Protein AF-H0E936-F1 (afdb_monomer)

Foldseek 3Di:
DDQALLNVLCQLQVHDPVLSCLLLVHDPVCVVVVVSSVGPSSVVSCVLRVVLCVQQNSVQNNVQQQAQDPVGHLSVCSSVNVVVVNSVVSVVCNVPNRDHDDDD

Radius of gyration: 13.73 Å; Cα contacts (8 Å, |Δi|>4): 93; chains: 1; bounding box: 29×25×45 Å

Organism: NCBI:txid1097667

Sequence (104 aa):
MSTTAVQLLAERLGLSDEEVLEVLDADPLAVIGGELEHKPQLRLLLALTEEPAEQVGVPTLRRWLRTAGPSGRPIDLLVGRDFGAFEDALATLQARGLVIRRAD

pLDDT: mean 90.78, std 9.92, range [42.59, 97.31]

Solvent-accessible surface area (backbone atoms only — not comparable to full-atom values): 6007 Å² total; per-residue (Å²): 131,86,81,47,72,62,55,52,45,31,63,51,52,66,47,52,74,68,50,49,28,49,44,59,74,47,59,80,65,39,61,80,71,54,50,61,75,71,37,66,60,52,58,50,52,50,59,70,44,46,64,54,32,70,73,63,30,44,72,50,47,30,51,44,32,71,38,43,35,99,87,44,36,50,47,58,29,40,57,69,59,36,60,68,64,38,50,56,50,47,54,47,36,72,76,69,44,89,64,77,58,82,82,128

Secondary structure (DSSP, 8-state):
-PPPHHHHHHHHHT--HHHHHHHTT--HHHHHTTGGGG-HHHHHHHHHHHHHHHHH-HHHHHHHHHS-BTTB-HHHHHHTT-HHHHHHHHHHHHHH----PPP-

Structure (mmCIF, N/CA/C/O backbone):
data_AF-H0E936-F1
#
_entry.id   AF-H0E936-F1
#
loop_
_atom_site.group_PDB
_atom_site.id
_atom_site.type_symbol
_atom_site.label_atom_id
_atom_site.label_alt_id
_atom_site.label_comp_id
_atom_site.label_asym_id
_atom_site.label_entity_id
_atom_site.label_seq_id
_atom_site.pdbx_PDB_ins_code
_atom_site.Cartn_x
_atom_site.Cartn_y
_atom_site.Cartn_z
_atom_site.occupancy
_atom_site.B_iso_or_equiv
_atom_site.auth_seq_id
_atom_site.auth_comp_id
_atom_site.auth_asym_id
_atom_site.auth_atom_id
_atom_site.pdbx_PDB_model_num
ATOM 1 N N . MET A 1 1 ? 7.290 13.391 16.745 1.00 42.59 1 MET A N 1
ATOM 2 C CA . MET A 1 1 ? 6.100 12.528 16.891 1.00 42.59 1 MET A CA 1
ATOM 3 C C . MET A 1 1 ? 6.497 11.145 16.403 1.00 42.59 1 MET A C 1
ATOM 5 O O . MET A 1 1 ? 7.277 11.094 15.462 1.00 42.59 1 MET A O 1
ATOM 9 N N . SER A 1 2 ? 6.081 10.064 17.066 1.00 63.12 2 SER A N 1
ATOM 10 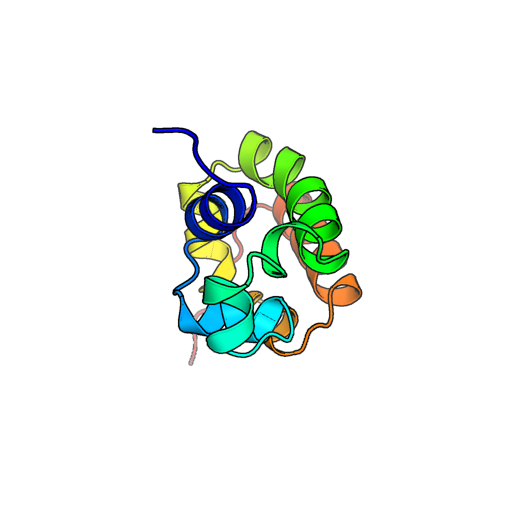C CA . SER A 1 2 ? 6.376 8.709 16.577 1.00 63.12 2 SER A CA 1
ATOM 11 C C . SER A 1 2 ? 5.505 8.438 15.354 1.00 63.12 2 SER A C 1
ATOM 13 O O . SER A 1 2 ? 4.289 8.562 15.465 1.00 63.12 2 SER A O 1
ATOM 15 N N . THR A 1 3 ? 6.109 8.106 14.215 1.00 78.88 3 THR A N 1
ATOM 16 C CA . THR A 1 3 ? 5.376 7.611 13.043 1.00 78.88 3 THR A CA 1
ATOM 17 C C . THR A 1 3 ? 4.803 6.238 13.383 1.00 78.88 3 THR A C 1
ATOM 19 O O . THR A 1 3 ? 5.526 5.395 13.919 1.00 78.88 3 THR A O 1
ATOM 22 N N . THR A 1 4 ? 3.515 6.017 13.128 1.00 92.69 4 THR A N 1
ATOM 23 C CA . THR A 1 4 ? 2.889 4.705 13.341 1.00 92.69 4 THR A CA 1
ATOM 24 C C . THR A 1 4 ? 3.154 3.761 12.166 1.00 92.69 4 THR A C 1
ATOM 26 O O . THR A 1 4 ? 3.566 4.200 11.087 1.00 92.69 4 THR A O 1
ATOM 29 N N . ALA A 1 5 ? 2.935 2.455 12.340 1.00 93.69 5 ALA A N 1
ATOM 30 C CA . ALA A 1 5 ? 3.179 1.496 11.264 1.00 93.69 5 ALA A CA 1
ATOM 31 C C . ALA A 1 5 ? 2.215 1.727 10.085 1.00 93.69 5 ALA A C 1
ATOM 33 O O . ALA A 1 5 ? 2.614 1.615 8.924 1.00 93.69 5 ALA A O 1
ATOM 34 N N . VAL A 1 6 ? 0.975 2.138 10.374 1.00 94.75 6 VAL A N 1
ATOM 35 C CA . VAL A 1 6 ? -0.006 2.542 9.356 1.00 94.75 6 VAL A CA 1
ATOM 36 C C . VAL A 1 6 ? 0.480 3.755 8.566 1.00 94.75 6 VAL A C 1
ATOM 38 O O . VAL A 1 6 ? 0.445 3.730 7.337 1.00 94.75 6 VAL A O 1
ATOM 41 N N . GLN A 1 7 ? 0.976 4.793 9.248 1.00 94.69 7 GLN A N 1
ATOM 42 C CA . GLN A 1 7 ? 1.505 5.991 8.587 1.00 94.69 7 GLN A CA 1
ATOM 43 C C . GLN A 1 7 ? 2.683 5.651 7.675 1.00 94.69 7 GLN A C 1
ATOM 45 O O . GLN A 1 7 ? 2.734 6.112 6.538 1.00 94.69 7 GLN A O 1
ATOM 50 N N . LEU A 1 8 ? 3.587 4.783 8.136 1.00 95.75 8 LEU A N 1
ATOM 51 C CA . LEU A 1 8 ? 4.709 4.314 7.329 1.00 95.75 8 LEU A CA 1
ATOM 52 C C . LEU A 1 8 ? 4.236 3.617 6.044 1.00 95.75 8 LEU A C 1
ATOM 54 O O . LEU A 1 8 ? 4.773 3.889 4.969 1.00 95.75 8 LEU A O 1
ATOM 58 N N . LEU A 1 9 ? 3.234 2.737 6.136 1.00 96.81 9 LEU A N 1
ATOM 59 C CA . LEU A 1 9 ? 2.679 2.053 4.968 1.00 96.81 9 LEU A CA 1
ATOM 60 C C . LEU A 1 9 ? 2.005 3.044 4.008 1.00 96.81 9 LEU A C 1
ATOM 62 O O . LEU A 1 9 ? 2.281 3.021 2.805 1.00 96.81 9 LEU A O 1
ATOM 66 N N . ALA A 1 10 ? 1.150 3.920 4.541 1.00 96.56 10 ALA A N 1
ATOM 67 C CA . ALA A 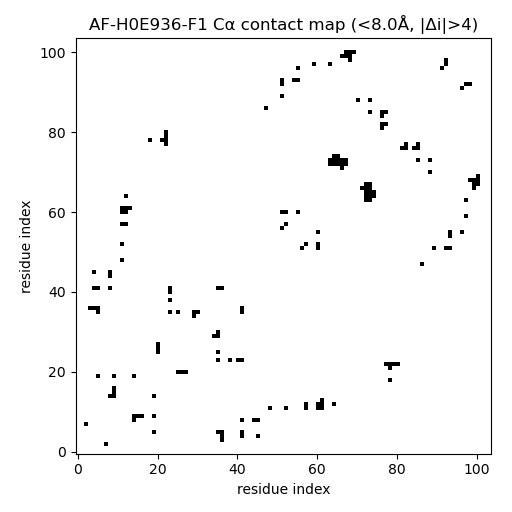1 10 ? 0.412 4.913 3.768 1.00 96.56 10 ALA A CA 1
ATOM 68 C C . ALA A 1 10 ? 1.363 5.849 3.017 1.00 96.56 10 ALA A C 1
ATOM 70 O O . ALA A 1 10 ? 1.214 6.059 1.813 1.00 96.56 10 ALA A O 1
ATOM 71 N N . GLU A 1 11 ? 2.406 6.337 3.689 1.00 96.44 11 GLU A N 1
ATOM 72 C CA . GLU A 1 11 ? 3.440 7.151 3.066 1.00 96.44 11 GLU A CA 1
ATOM 73 C C . GLU A 1 11 ? 4.220 6.350 2.021 1.00 96.44 11 GLU A C 1
ATOM 75 O O . GLU A 1 11 ? 4.395 6.822 0.899 1.00 96.44 11 GLU A O 1
ATOM 80 N N . ARG A 1 12 ? 4.677 5.133 2.322 1.00 97.00 12 ARG A N 1
ATOM 81 C CA . ARG A 1 12 ? 5.468 4.336 1.371 1.00 97.00 12 ARG A CA 1
ATOM 82 C C . ARG A 1 12 ? 4.720 4.086 0.061 1.00 97.00 12 ARG A C 1
ATOM 84 O O . ARG A 1 12 ? 5.308 4.210 -1.012 1.00 97.00 12 ARG A O 1
ATOM 91 N N . LEU A 1 13 ? 3.430 3.780 0.147 1.00 97.12 13 LEU A N 1
ATOM 92 C CA . LEU A 1 13 ? 2.606 3.418 -1.005 1.00 97.12 13 LEU A CA 1
ATOM 93 C C . LEU A 1 13 ? 1.826 4.595 -1.607 1.00 97.12 13 LEU A C 1
ATOM 95 O O . LEU A 1 13 ? 1.367 4.505 -2.743 1.00 97.12 13 LEU A O 1
ATOM 99 N N . GLY A 1 14 ? 1.739 5.730 -0.909 1.00 96.69 14 GLY A N 1
ATOM 100 C CA . GLY A 1 14 ? 0.930 6.871 -1.342 1.00 96.69 14 GLY A CA 1
ATOM 101 C C . GLY A 1 14 ? -0.565 6.544 -1.332 1.00 96.69 14 GLY A C 1
ATOM 102 O O . GLY A 1 14 ? -1.264 6.847 -2.305 1.00 96.69 14 GLY A O 1
ATOM 103 N N . LEU A 1 15 ? -1.016 5.875 -0.268 1.00 96.94 15 LEU A N 1
ATOM 104 C CA . LEU A 1 15 ? -2.424 5.544 -0.039 1.00 96.94 15 LEU A CA 1
ATOM 105 C C . LEU A 1 15 ? -3.147 6.736 0.590 1.00 96.94 15 LEU A C 1
ATOM 107 O O . LEU A 1 15 ? -2.565 7.452 1.408 1.00 96.94 15 LEU A O 1
ATOM 111 N N . SER A 1 16 ? -4.409 6.935 0.218 1.00 95.69 16 SER A N 1
ATOM 112 C CA . SER A 1 16 ? -5.328 7.774 0.986 1.00 95.69 16 SER A CA 1
ATOM 113 C C . SER A 1 16 ? -5.785 7.055 2.259 1.00 95.69 16 SER A C 1
ATOM 115 O O . SER A 1 16 ? -5.657 5.836 2.376 1.00 95.69 16 SER A O 1
ATOM 117 N N . ASP A 1 17 ? -6.370 7.798 3.197 1.00 93.81 17 ASP A N 1
ATOM 118 C CA . ASP A 1 17 ? -6.946 7.217 4.416 1.00 93.81 17 ASP A CA 1
ATOM 119 C C . ASP A 1 17 ? -8.036 6.179 4.090 1.00 93.81 17 ASP A C 1
ATOM 121 O O . ASP A 1 17 ? -8.090 5.119 4.708 1.00 93.81 17 ASP A O 1
ATOM 125 N N . GLU A 1 18 ? -8.866 6.450 3.079 1.00 94.62 18 GLU A N 1
ATOM 126 C CA . GLU A 1 18 ? -9.904 5.525 2.605 1.00 94.62 18 GLU A CA 1
ATOM 127 C C . GLU A 1 18 ? -9.293 4.228 2.062 1.00 94.62 18 GLU A C 1
ATOM 129 O O . GLU A 1 18 ? -9.716 3.137 2.438 1.00 94.62 18 GLU A O 1
ATOM 134 N N . GLU A 1 19 ? -8.237 4.326 1.255 1.00 96.38 19 GLU A N 1
ATOM 135 C CA . GLU A 1 19 ? -7.549 3.150 0.718 1.00 96.38 19 GLU A CA 1
ATOM 136 C C . GLU A 1 19 ? -6.848 2.352 1.816 1.00 96.38 19 GLU A C 1
ATOM 138 O O . GLU A 1 19 ? -6.856 1.127 1.780 1.00 96.38 19 GLU A O 1
ATOM 143 N N . VAL A 1 20 ? -6.264 3.013 2.821 1.00 96.00 20 VAL A N 1
ATOM 144 C CA . VAL A 1 20 ? -5.693 2.322 3.987 1.00 96.00 20 VAL A CA 1
ATOM 145 C C . VAL A 1 20 ? -6.763 1.485 4.684 1.00 96.00 20 VAL A C 1
ATOM 147 O O . VAL A 1 20 ? -6.510 0.324 5.007 1.00 96.00 20 VAL A O 1
ATOM 150 N N . LEU A 1 21 ? -7.955 2.047 4.899 1.00 94.94 21 LEU A N 1
ATOM 151 C CA . LEU A 1 21 ? -9.067 1.328 5.516 1.00 94.94 21 LEU A CA 1
ATOM 152 C C . LEU A 1 21 ? -9.519 0.138 4.662 1.00 94.94 21 LEU A C 1
ATOM 154 O O . LEU A 1 21 ? -9.654 -0.968 5.187 1.00 94.94 21 LEU A O 1
ATOM 158 N N . GLU A 1 22 ? -9.672 0.321 3.351 1.00 95.69 22 GLU A N 1
ATOM 159 C CA . GLU A 1 22 ? -10.076 -0.751 2.432 1.00 95.69 22 GLU A CA 1
ATOM 160 C C . GLU A 1 22 ? -9.055 -1.899 2.381 1.00 95.69 22 GLU A C 1
ATOM 162 O O . GLU A 1 22 ? -9.409 -3.072 2.562 1.00 95.69 22 GLU A O 1
ATOM 167 N N . VAL A 1 23 ? -7.775 -1.558 2.204 1.00 96.44 23 VAL A N 1
ATOM 168 C CA . VAL A 1 23 ? -6.656 -2.508 2.121 1.00 96.44 23 VAL A CA 1
ATOM 169 C C . VAL A 1 23 ? -6.500 -3.291 3.420 1.00 96.44 23 VAL A C 1
ATOM 171 O O . VAL A 1 23 ? -6.251 -4.499 3.404 1.00 96.44 23 VAL A O 1
ATOM 174 N N . LEU A 1 24 ? -6.667 -2.622 4.562 1.00 95.31 24 LEU A N 1
ATOM 175 C CA . LEU A 1 24 ? -6.571 -3.257 5.871 1.00 95.31 24 LEU A CA 1
ATOM 176 C C . LEU A 1 24 ? -7.885 -3.907 6.322 1.00 95.31 24 LEU A C 1
ATOM 178 O O . LEU A 1 24 ? -7.924 -4.441 7.429 1.00 95.31 24 LEU A O 1
ATOM 182 N N . ASP A 1 25 ? -8.942 -3.904 5.505 1.00 93.44 25 ASP A N 1
ATOM 183 C CA . ASP A 1 25 ? -10.278 -4.416 5.848 1.00 93.44 25 ASP A CA 1
ATOM 184 C C . ASP A 1 25 ? -10.812 -3.846 7.168 1.00 93.44 25 ASP A C 1
ATOM 186 O O . ASP A 1 25 ? -11.210 -4.573 8.080 1.00 93.44 25 ASP A O 1
ATOM 190 N N . ALA A 1 26 ? -10.673 -2.538 7.344 1.00 92.94 26 ALA A N 1
ATOM 191 C CA . ALA A 1 26 ? -11.004 -1.839 8.571 1.00 92.94 26 ALA A CA 1
ATOM 192 C C . ALA A 1 26 ? -12.080 -0.785 8.339 1.00 92.94 26 ALA A C 1
ATOM 194 O O . ALA A 1 26 ? -12.172 -0.186 7.272 1.00 92.94 26 ALA A O 1
ATOM 195 N N . ASP A 1 27 ? -12.862 -0.529 9.379 1.00 89.88 27 ASP A N 1
ATOM 196 C CA . ASP A 1 27 ? -13.769 0.607 9.426 1.00 89.88 27 ASP A CA 1
ATOM 197 C C . ASP A 1 27 ? -13.110 1.815 10.132 1.00 89.88 27 ASP A C 1
ATOM 199 O O . ASP A 1 27 ? -12.095 1.668 10.823 1.00 89.88 27 ASP A O 1
ATOM 203 N N . PRO A 1 28 ? -13.673 3.029 9.993 1.00 88.06 28 PRO A N 1
ATOM 204 C CA . PRO A 1 28 ? -13.128 4.221 10.640 1.00 88.06 28 PRO A CA 1
ATOM 205 C C . PRO A 1 28 ? -13.067 4.165 12.179 1.00 88.06 28 PRO A C 1
ATOM 207 O O . PRO A 1 28 ? -12.258 4.877 12.775 1.00 88.06 28 PRO A O 1
ATOM 210 N N . LEU A 1 29 ? -13.888 3.350 12.853 1.00 88.25 29 LEU A N 1
ATOM 211 C CA . LEU A 1 29 ? -13.850 3.219 14.317 1.00 88.25 29 LEU A CA 1
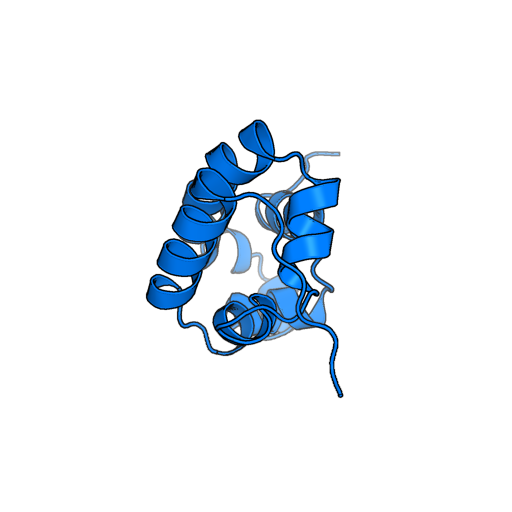ATOM 212 C C . LEU A 1 29 ? -12.603 2.450 14.772 1.00 88.25 29 LEU A C 1
ATOM 214 O O . LEU A 1 29 ? -12.034 2.784 15.814 1.00 88.25 29 LEU A O 1
ATOM 218 N N . ALA A 1 30 ? -12.115 1.508 13.959 1.00 86.00 30 ALA A N 1
ATOM 219 C CA . ALA A 1 30 ? -10.862 0.788 14.200 1.00 86.00 30 ALA A CA 1
ATOM 220 C C . ALA A 1 30 ? -9.636 1.725 14.286 1.00 86.00 30 ALA A C 1
ATOM 222 O O . ALA A 1 30 ? -8.647 1.398 14.949 1.00 86.00 30 ALA A O 1
ATOM 223 N N . VAL A 1 31 ? -9.703 2.912 13.664 1.00 83.94 31 VAL A N 1
ATOM 224 C CA . VAL A 1 31 ? -8.671 3.962 13.773 1.00 83.94 31 VAL A CA 1
ATOM 225 C C . VAL A 1 31 ? -8.618 4.515 15.194 1.00 83.94 31 VAL A C 1
ATOM 227 O O . VAL A 1 31 ? -7.547 4.620 15.786 1.00 83.94 31 VAL A O 1
ATOM 230 N N . ILE A 1 32 ? -9.782 4.845 15.758 1.00 85.12 32 ILE A N 1
ATOM 231 C CA . ILE A 1 32 ? -9.906 5.441 17.094 1.00 85.12 32 ILE A CA 1
ATOM 232 C C . ILE A 1 32 ? -9.478 4.430 18.166 1.00 85.12 32 ILE A C 1
ATOM 234 O O . ILE A 1 32 ? -8.845 4.805 19.152 1.00 85.12 32 ILE A O 1
ATOM 238 N N . GLY A 1 33 ? -9.792 3.149 17.953 1.00 82.12 33 GLY A N 1
ATOM 239 C CA . GLY A 1 33 ? -9.405 2.050 18.840 1.00 82.12 33 GLY A CA 1
ATOM 240 C C . GLY A 1 33 ? -7.935 1.623 18.746 1.00 82.12 33 GLY A C 1
ATOM 241 O O . GLY A 1 33 ? -7.486 0.84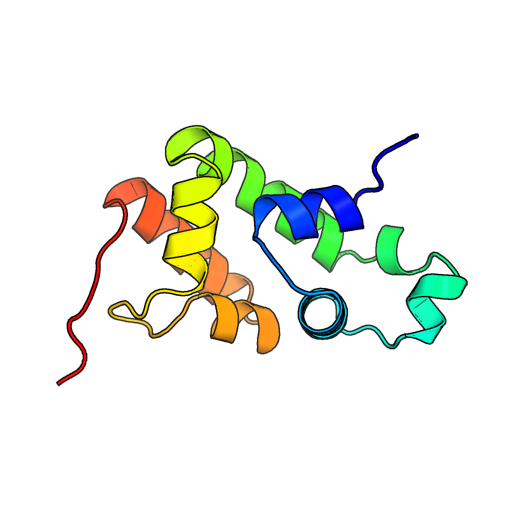6 19.584 1.00 82.12 33 GLY A O 1
ATOM 242 N N . GLY A 1 34 ? -7.174 2.107 17.754 1.00 84.38 34 GLY A N 1
ATOM 243 C CA . GLY A 1 34 ? -5.782 1.695 17.524 1.00 84.38 34 GLY A CA 1
ATOM 244 C C . GLY A 1 34 ? -5.625 0.272 16.969 1.00 84.38 34 GLY A C 1
ATOM 245 O O . GLY A 1 34 ? -4.522 -0.269 16.944 1.00 84.38 34 GLY A O 1
ATOM 246 N N . GLU A 1 35 ? -6.710 -0.346 16.500 1.00 88.38 35 GLU A N 1
ATOM 247 C CA . GLU A 1 35 ? -6.729 -1.746 16.055 1.00 88.38 35 GLU A CA 1
ATOM 248 C C . GLU A 1 35 ? -5.933 -1.967 14.764 1.00 88.38 35 GLU A C 1
ATOM 250 O O . GLU A 1 35 ? -5.405 -3.059 14.534 1.00 88.38 35 GLU A O 1
ATOM 255 N N . LEU A 1 36 ? -5.799 -0.922 13.939 1.00 89.62 36 LEU A N 1
ATOM 256 C CA . LEU A 1 36 ? -5.042 -0.977 12.688 1.00 89.62 36 LEU A CA 1
ATOM 257 C C . LEU A 1 36 ? -3.593 -1.432 12.894 1.00 89.62 36 LEU A C 1
ATOM 259 O O . LEU A 1 36 ? -3.083 -2.220 12.099 1.00 89.62 36 LEU A O 1
ATOM 263 N N . GLU A 1 37 ? -2.953 -1.004 13.984 1.00 92.12 37 GLU A N 1
ATOM 264 C CA . GLU A 1 37 ? -1.548 -1.313 14.287 1.00 92.12 37 GLU A CA 1
ATOM 265 C C . GLU A 1 37 ? -1.315 -2.812 14.552 1.00 92.12 37 GLU A C 1
ATOM 267 O O . GLU A 1 37 ? -0.199 -3.318 14.422 1.00 92.12 37 GLU A O 1
ATOM 272 N N . HIS A 1 38 ? -2.370 -3.555 14.891 1.00 90.44 38 HIS A N 1
ATOM 273 C CA . HIS A 1 38 ? -2.293 -4.984 15.185 1.00 90.44 38 HIS A CA 1
ATOM 274 C C . HIS A 1 38 ? -2.661 -5.872 13.996 1.00 90.44 38 HIS A C 1
ATOM 276 O O . HIS A 1 38 ? -2.483 -7.097 14.064 1.00 90.44 38 HIS A O 1
ATOM 282 N N . LYS A 1 39 ? -3.128 -5.282 12.891 1.00 92.31 39 LYS A N 1
ATOM 283 C CA . LYS A 1 39 ? -3.605 -6.053 11.748 1.00 92.31 39 LYS A CA 1
ATOM 284 C C . LYS A 1 39 ? -2.477 -6.853 11.089 1.00 92.31 39 LYS A C 1
ATOM 286 O O . LYS A 1 39 ? -1.408 -6.309 10.799 1.00 92.31 39 LYS A O 1
ATOM 291 N N . PRO A 1 40 ? -2.679 -8.158 10.826 1.00 93.38 40 PRO A N 1
ATOM 292 C CA . PRO A 1 40 ? -1.667 -8.976 10.162 1.00 93.38 40 PRO A CA 1
ATOM 293 C C . PRO A 1 40 ? -1.351 -8.464 8.750 1.00 93.38 40 PRO A C 1
ATOM 295 O O . PRO A 1 40 ? -0.194 -8.515 8.342 1.00 93.38 40 PRO A O 1
ATOM 298 N N . GLN A 1 41 ? -2.344 -7.904 8.048 1.00 94.31 41 GLN A N 1
ATOM 299 C CA . GLN A 1 41 ? -2.184 -7.306 6.719 1.00 94.31 41 GLN A CA 1
ATOM 300 C C . GLN A 1 41 ? -1.176 -6.153 6.738 1.00 94.31 41 GLN A C 1
ATOM 302 O O . GLN A 1 41 ? -0.344 -6.059 5.842 1.00 94.31 41 GLN A O 1
ATOM 307 N N . LEU A 1 42 ? -1.192 -5.318 7.783 1.00 96.25 42 LEU A N 1
ATOM 308 C CA . LEU A 1 42 ? -0.250 -4.209 7.924 1.00 96.25 42 LEU A CA 1
ATOM 309 C C . LEU A 1 42 ? 1.194 -4.716 7.997 1.00 96.25 42 LEU A C 1
ATOM 311 O O . LEU A 1 42 ? 2.060 -4.235 7.270 1.00 96.25 42 LEU A O 1
ATOM 315 N N . ARG A 1 43 ? 1.448 -5.729 8.835 1.00 95.31 43 ARG A N 1
ATOM 316 C CA . ARG A 1 43 ? 2.781 -6.342 8.961 1.00 95.31 43 ARG A CA 1
ATOM 317 C C . ARG A 1 43 ? 3.233 -7.007 7.664 1.00 95.31 43 ARG A C 1
ATOM 319 O O . ARG A 1 43 ? 4.381 -6.827 7.272 1.00 95.31 43 ARG A O 1
ATOM 326 N N . LEU A 1 44 ? 2.334 -7.733 6.998 1.00 95.69 44 LEU A N 1
ATOM 327 C CA . LEU A 1 44 ? 2.608 -8.358 5.705 1.00 95.69 44 LEU A CA 1
ATOM 328 C C . LEU A 1 44 ? 3.006 -7.309 4.661 1.00 95.69 44 LEU A C 1
ATOM 330 O O . LEU A 1 44 ? 4.066 -7.415 4.059 1.00 95.69 44 LEU A O 1
ATOM 334 N N . LEU A 1 45 ? 2.189 -6.271 4.480 1.00 97.12 45 LEU A N 1
ATOM 335 C CA . LEU A 1 45 ? 2.428 -5.240 3.474 1.00 97.12 45 LEU A CA 1
ATOM 336 C C . LEU A 1 45 ? 3.695 -4.435 3.761 1.00 97.12 45 LEU A C 1
ATOM 338 O O . LEU A 1 45 ? 4.420 -4.092 2.829 1.00 97.12 45 LEU A O 1
ATOM 342 N N . LEU A 1 46 ? 4.000 -4.160 5.031 1.00 97.31 46 LEU A N 1
ATOM 343 C CA . LEU A 1 46 ? 5.255 -3.512 5.401 1.00 97.31 46 LEU A CA 1
ATOM 344 C C . LEU A 1 46 ? 6.472 -4.366 5.037 1.00 97.31 46 LEU A C 1
ATOM 346 O O . LEU A 1 46 ? 7.436 -3.804 4.524 1.00 97.31 46 LEU A O 1
ATOM 350 N N . ALA A 1 47 ? 6.414 -5.682 5.247 1.00 97.06 47 ALA A N 1
ATOM 351 C CA . ALA A 1 47 ? 7.485 -6.594 4.855 1.00 97.06 47 ALA A CA 1
ATOM 352 C C . ALA A 1 47 ? 7.607 -6.708 3.325 1.00 97.06 47 ALA A C 1
ATOM 354 O O . ALA A 1 47 ? 8.689 -6.524 2.779 1.00 97.06 47 ALA A O 1
ATOM 355 N N . LEU A 1 48 ? 6.490 -6.920 2.619 1.00 96.69 48 LEU A N 1
ATOM 356 C CA . LEU A 1 48 ? 6.471 -7.077 1.158 1.00 96.69 48 LEU A CA 1
ATOM 357 C C . LEU A 1 48 ? 6.989 -5.844 0.410 1.00 96.69 48 LEU A C 1
ATOM 359 O O . LEU A 1 48 ? 7.503 -5.957 -0.696 1.00 96.69 48 LEU A O 1
ATOM 363 N N . THR A 1 49 ? 6.822 -4.651 0.982 1.00 96.69 49 THR A N 1
ATOM 364 C CA . THR A 1 49 ? 7.113 -3.386 0.289 1.00 96.69 49 THR A CA 1
ATOM 365 C C . THR A 1 49 ? 8.422 -2.734 0.716 1.00 96.69 49 THR A C 1
ATOM 367 O O . THR A 1 49 ? 8.794 -1.726 0.120 1.00 96.69 49 THR A O 1
ATOM 370 N N . GLU A 1 50 ? 9.119 -3.273 1.719 1.00 96.56 50 GLU A N 1
ATOM 371 C CA . GLU A 1 50 ? 10.408 -2.751 2.188 1.00 96.56 50 GLU A CA 1
ATOM 372 C C . GLU A 1 50 ? 11.473 -2.836 1.088 1.00 96.56 50 GLU A C 1
ATOM 374 O O . GLU A 1 50 ? 11.922 -1.803 0.590 1.00 96.56 50 GLU A O 1
ATOM 379 N N . GLU A 1 51 ? 11.788 -4.045 0.619 1.00 95.19 51 GLU A N 1
ATOM 380 C CA . GLU A 1 51 ? 12.805 -4.259 -0.416 1.00 95.19 51 GLU A CA 1
ATOM 381 C C . GLU A 1 51 ? 12.459 -3.566 -1.755 1.00 95.19 51 GLU A C 1
ATOM 383 O O . GLU A 1 51 ? 13.318 -2.860 -2.297 1.00 95.19 51 GLU A O 1
ATOM 388 N N . PRO A 1 52 ? 11.224 -3.654 -2.299 1.00 94.88 52 PRO A N 1
ATOM 389 C CA . PRO A 1 52 ? 10.873 -2.912 -3.509 1.00 94.88 52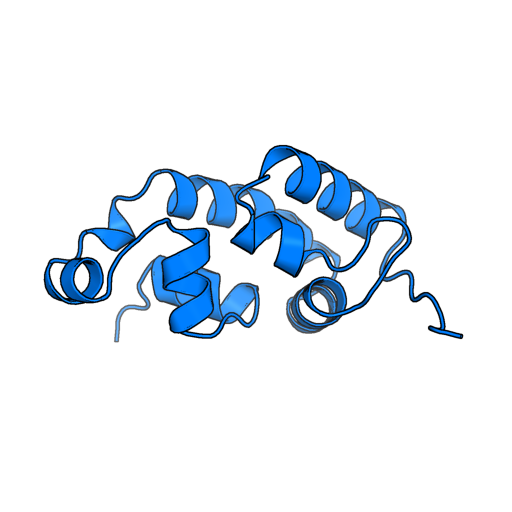 PRO A CA 1
ATOM 390 C C . PRO A 1 52 ? 11.027 -1.394 -3.357 1.00 94.88 52 PRO A C 1
ATOM 392 O O . PRO A 1 52 ? 11.481 -0.728 -4.290 1.00 94.88 52 PRO A O 1
ATOM 395 N N . ALA A 1 53 ? 10.674 -0.827 -2.196 1.00 95.56 53 ALA A N 1
ATOM 396 C CA . ALA A 1 53 ? 10.817 0.608 -1.957 1.00 95.56 53 ALA A CA 1
ATOM 397 C C . ALA A 1 53 ? 12.286 1.050 -1.939 1.00 95.56 53 ALA A C 1
ATOM 399 O O . ALA A 1 53 ? 12.584 2.141 -2.430 1.00 95.56 53 ALA A O 1
ATOM 400 N N . GLU A 1 54 ? 13.191 0.219 -1.418 1.00 95.38 54 GLU A N 1
ATOM 401 C CA . GLU A 1 54 ? 14.636 0.468 -1.445 1.00 95.38 54 GLU A CA 1
ATOM 402 C C . GLU A 1 54 ? 15.214 0.355 -2.859 1.00 95.38 54 GLU A C 1
ATOM 404 O O . GLU A 1 54 ? 16.011 1.197 -3.271 1.00 95.38 54 GLU A O 1
ATOM 409 N N . GLN A 1 55 ? 14.784 -0.649 -3.628 1.00 94.44 55 GLN A N 1
ATOM 410 C CA . GLN A 1 55 ? 15.331 -0.930 -4.957 1.00 94.44 55 GLN A CA 1
ATOM 411 C C . GLN A 1 55 ? 14.878 0.065 -6.029 1.00 94.44 55 GLN A C 1
ATOM 413 O O . GLN A 1 55 ? 15.708 0.568 -6.787 1.00 94.44 55 GLN A O 1
ATOM 418 N N . VAL A 1 56 ? 13.573 0.350 -6.129 1.00 94.38 56 VAL A N 1
ATOM 419 C CA . VAL A 1 56 ? 13.045 1.252 -7.176 1.00 94.38 56 VAL A CA 1
ATOM 420 C C . VAL A 1 56 ? 12.828 2.686 -6.694 1.00 94.38 56 VAL A C 1
ATOM 422 O O . VAL A 1 56 ? 12.608 3.591 -7.507 1.00 94.38 56 VAL A O 1
ATOM 425 N N . GLY A 1 57 ? 12.886 2.906 -5.380 1.00 95.31 57 GLY A N 1
ATOM 426 C CA . GLY A 1 57 ? 12.581 4.177 -4.739 1.00 95.31 57 GLY A CA 1
ATOM 427 C C . GLY A 1 57 ? 11.080 4.399 -4.526 1.00 95.31 57 GLY A C 1
ATOM 428 O O . GLY A 1 57 ? 10.245 4.118 -5.391 1.00 95.31 57 GLY A O 1
ATOM 429 N N . VAL A 1 58 ? 10.737 5.007 -3.386 1.00 96.06 58 VAL A N 1
ATOM 430 C CA . VAL A 1 58 ? 9.354 5.349 -2.997 1.00 96.06 58 VAL A CA 1
ATOM 431 C C . VAL A 1 58 ? 8.579 6.114 -4.088 1.00 96.06 58 VAL A C 1
ATOM 433 O O . VAL A 1 58 ? 7.438 5.741 -4.362 1.00 96.06 58 VAL A O 1
ATOM 436 N N . PRO A 1 59 ? 9.133 7.135 -4.779 1.00 95.50 59 PRO A N 1
ATOM 437 C CA . PRO A 1 59 ? 8.388 7.836 -5.830 1.00 95.50 59 PRO A CA 1
ATOM 438 C C . PRO A 1 59 ? 7.994 6.933 -7.008 1.00 95.50 59 PRO A C 1
ATOM 440 O O . PRO A 1 59 ? 6.881 7.048 -7.528 1.00 95.50 59 PRO A O 1
ATOM 443 N N . THR A 1 60 ? 8.880 6.018 -7.413 1.00 95.00 60 THR A N 1
ATOM 444 C CA . THR A 1 60 ? 8.611 5.051 -8.486 1.00 95.00 60 THR A CA 1
ATOM 445 C C . THR A 1 60 ? 7.562 4.044 -8.048 1.00 95.00 60 THR A C 1
ATOM 447 O O . THR A 1 60 ? 6.634 3.783 -8.809 1.00 95.00 60 THR A O 1
ATOM 450 N N . LEU A 1 61 ? 7.666 3.532 -6.817 1.00 95.88 61 LEU A N 1
ATOM 451 C CA . LEU A 1 61 ? 6.702 2.593 -6.245 1.00 95.88 61 LEU A CA 1
ATOM 452 C C . LEU A 1 61 ? 5.293 3.201 -6.187 1.00 95.88 61 LEU A C 1
ATOM 454 O O . LEU A 1 61 ? 4.341 2.597 -6.680 1.00 95.88 61 LEU A O 1
ATOM 458 N N . ARG A 1 62 ? 5.165 4.441 -5.694 1.00 96.44 62 ARG A N 1
ATOM 459 C CA . ARG A 1 62 ? 3.893 5.187 -5.683 1.00 96.44 62 ARG A CA 1
ATOM 460 C C . ARG A 1 62 ? 3.319 5.357 -7.089 1.00 96.44 62 ARG A C 1
ATOM 462 O O . ARG A 1 62 ? 2.129 5.148 -7.313 1.00 96.44 62 ARG A O 1
ATOM 469 N N . ARG A 1 63 ? 4.160 5.732 -8.059 1.00 95.00 63 ARG A N 1
ATOM 470 C CA . ARG A 1 63 ? 3.727 5.905 -9.453 1.00 95.00 63 ARG A CA 1
ATOM 471 C C . ARG A 1 63 ? 3.274 4.586 -10.066 1.00 95.00 63 ARG A C 1
ATOM 473 O O . ARG A 1 63 ? 2.233 4.549 -10.717 1.00 95.00 63 ARG A O 1
ATOM 480 N N . TRP A 1 64 ? 4.043 3.525 -9.857 1.00 95.25 64 TRP A N 1
ATOM 481 C CA . TRP A 1 64 ? 3.738 2.180 -10.325 1.00 95.25 64 TRP A CA 1
ATOM 482 C C . TRP A 1 64 ? 2.391 1.695 -9.797 1.00 95.25 64 TRP A C 1
ATOM 484 O O . TRP A 1 64 ? 1.568 1.253 -10.591 1.00 95.25 64 TRP A O 1
ATOM 494 N N . LEU A 1 65 ? 2.120 1.893 -8.504 1.00 95.94 65 LEU A N 1
ATOM 495 C CA . LEU A 1 65 ? 0.870 1.482 -7.863 1.00 95.94 65 LEU A CA 1
ATOM 496 C C . LEU A 1 65 ? -0.377 2.047 -8.568 1.00 95.94 65 LEU A C 1
ATOM 498 O O . LEU A 1 65 ? -1.417 1.393 -8.644 1.00 95.94 65 LEU A O 1
ATOM 502 N N . ARG A 1 66 ? -0.257 3.261 -9.121 1.00 94.94 66 ARG A N 1
ATOM 503 C CA . ARG A 1 66 ? -1.324 3.978 -9.837 1.00 94.94 66 ARG A CA 1
ATOM 504 C C . ARG A 1 66 ? -1.326 3.752 -11.346 1.00 94.94 66 ARG A C 1
ATOM 506 O O . ARG A 1 66 ? -2.272 4.157 -12.019 1.00 94.94 66 ARG A O 1
ATOM 513 N N . THR A 1 67 ? -0.273 3.157 -11.894 1.00 93.50 67 THR A N 1
ATOM 514 C CA . THR A 1 67 ? -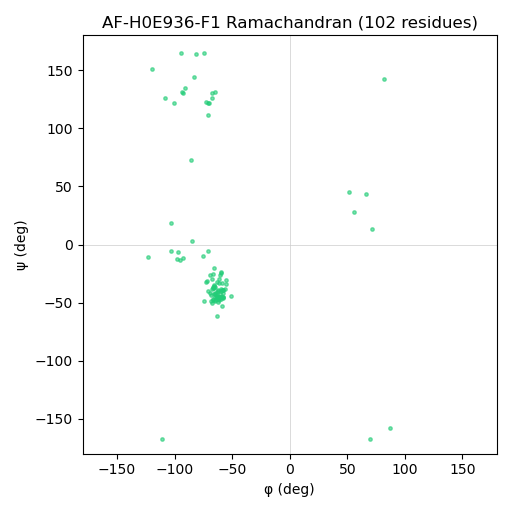0.088 3.031 -13.340 1.00 93.50 67 THR A CA 1
ATOM 515 C C . THR A 1 67 ? -0.641 1.702 -13.835 1.00 93.50 67 THR A C 1
ATOM 517 O O . THR A 1 67 ? -0.326 0.648 -13.292 1.00 93.50 67 THR A O 1
ATOM 520 N N . ALA A 1 68 ? -1.443 1.743 -14.900 1.00 87.06 68 ALA A N 1
ATOM 521 C CA . ALA A 1 68 ? -1.922 0.531 -15.549 1.00 87.06 68 ALA A CA 1
ATOM 522 C C . ALA A 1 68 ? -0.773 -0.182 -16.283 1.00 87.06 68 ALA A C 1
ATOM 524 O O . ALA A 1 68 ? -0.136 0.379 -17.183 1.00 87.06 68 ALA A O 1
ATOM 525 N N . GLY A 1 69 ? -0.533 -1.432 -15.895 1.00 81.94 69 GLY A N 1
ATOM 526 C CA . GLY A 1 69 ? 0.378 -2.358 -16.555 1.00 81.94 69 GLY A CA 1
ATOM 527 C C . GLY A 1 69 ? -0.363 -3.517 -17.235 1.00 81.94 69 GLY A C 1
ATOM 528 O O . GLY A 1 69 ? -1.588 -3.484 -17.382 1.00 81.94 69 GLY A O 1
ATOM 529 N N . PRO A 1 70 ? 0.364 -4.571 -17.647 1.00 74.62 70 PRO A N 1
ATOM 530 C CA . PRO A 1 70 ? -0.225 -5.771 -18.249 1.00 74.62 70 PRO A CA 1
ATOM 531 C C . PRO A 1 70 ? -1.298 -6.448 -17.381 1.00 74.62 70 PRO A C 1
ATOM 533 O O . PRO A 1 70 ? -2.239 -7.014 -17.928 1.00 74.62 70 PRO A O 1
ATOM 536 N N . SER A 1 71 ? -1.177 -6.336 -16.056 1.00 75.12 71 SER A N 1
ATOM 537 C CA . SER A 1 71 ? -2.081 -6.946 -15.071 1.00 75.12 71 SER A CA 1
ATOM 538 C C . SER A 1 71 ? -3.075 -5.950 -14.452 1.00 75.12 71 SER A C 1
ATOM 540 O O . SER A 1 71 ? -3.620 -6.214 -13.388 1.00 75.12 71 SER A O 1
ATOM 542 N N . GLY A 1 72 ? -3.303 -4.791 -15.083 1.00 88.19 72 GLY A N 1
ATOM 543 C CA . GLY A 1 72 ? -4.123 -3.714 -14.513 1.00 88.19 72 GLY A CA 1
ATOM 544 C C . GLY A 1 72 ? -3.318 -2.772 -13.612 1.00 88.19 72 GLY A C 1
ATOM 545 O O . GLY A 1 72 ? -2.101 -2.650 -13.784 1.00 88.19 72 GLY A O 1
ATOM 546 N N . ARG A 1 73 ? -3.986 -2.054 -12.697 1.00 94.19 73 ARG A N 1
ATOM 547 C CA . ARG A 1 73 ? -3.303 -1.180 -11.728 1.00 94.19 73 ARG A CA 1
ATOM 548 C C . ARG A 1 73 ? -3.048 -1.961 -10.436 1.00 94.19 73 ARG A C 1
ATOM 550 O O . ARG A 1 73 ? -3.994 -2.528 -9.895 1.00 94.19 73 ARG A O 1
ATOM 557 N N . PRO A 1 74 ? -1.826 -1.948 -9.884 1.00 95.94 74 PRO A N 1
ATOM 558 C CA . PRO A 1 74 ? -1.532 -2.687 -8.657 1.00 95.94 74 PRO A CA 1
ATOM 559 C C . PRO A 1 74 ? -2.368 -2.260 -7.437 1.00 95.94 74 PRO A C 1
ATOM 561 O O . PRO A 1 74 ? -2.611 -3.085 -6.562 1.00 95.94 74 PRO A O 1
ATOM 564 N N . ILE A 1 75 ? -2.852 -1.009 -7.382 1.00 96.75 75 ILE A N 1
ATOM 565 C CA . ILE A 1 75 ? -3.779 -0.565 -6.323 1.00 96.75 75 ILE A CA 1
ATOM 566 C C . ILE A 1 75 ? -5.072 -1.393 -6.283 1.00 96.75 75 ILE A C 1
ATOM 568 O O . ILE A 1 75 ? -5.591 -1.655 -5.203 1.00 96.75 75 ILE A O 1
ATOM 572 N N . ASP A 1 76 ? -5.556 -1.860 -7.436 1.00 96.12 76 ASP A N 1
ATOM 573 C CA . ASP A 1 76 ? -6.798 -2.632 -7.515 1.00 96.12 76 ASP A CA 1
ATOM 574 C C . ASP A 1 76 ? -6.627 -4.011 -6.839 1.00 96.12 76 ASP A C 1
ATOM 576 O O . ASP A 1 76 ? -7.570 -4.535 -6.251 1.00 96.12 76 ASP A O 1
ATOM 580 N N . LEU A 1 77 ? -5.404 -4.565 -6.840 1.00 96.31 77 LEU A N 1
ATOM 581 C CA . LEU A 1 77 ? -5.063 -5.806 -6.131 1.00 96.31 77 LEU A CA 1
ATOM 582 C C . LEU A 1 77 ? -5.044 -5.602 -4.614 1.00 96.31 77 LEU A C 1
ATOM 584 O O . LEU A 1 77 ? -5.531 -6.452 -3.874 1.00 96.31 77 LEU A O 1
ATOM 588 N N . LEU A 1 78 ? -4.525 -4.461 -4.145 1.00 96.19 78 LEU A N 1
ATOM 589 C CA . LEU A 1 78 ? -4.512 -4.127 -2.720 1.00 96.19 78 LEU A CA 1
ATOM 590 C C . LEU A 1 78 ? -5.927 -3.911 -2.179 1.00 96.19 78 LEU A C 1
ATOM 592 O O . LEU A 1 78 ? -6.271 -4.478 -1.144 1.00 96.19 78 LEU A O 1
ATOM 596 N N . VAL A 1 79 ? -6.752 -3.134 -2.886 1.00 95.62 79 VAL A N 1
ATOM 597 C CA . VAL A 1 79 ? -8.154 -2.884 -2.506 1.00 95.62 79 VAL A CA 1
ATOM 598 C C . VAL A 1 79 ? -8.981 -4.171 -2.596 1.00 95.62 79 VAL A C 1
ATOM 600 O O . VAL A 1 79 ? -9.794 -4.455 -1.720 1.00 95.62 79 VAL A O 1
ATOM 603 N N . GLY A 1 80 ? -8.714 -5.014 -3.600 1.00 95.69 80 GLY A N 1
ATOM 604 C CA . GLY A 1 80 ? -9.273 -6.365 -3.703 1.00 95.69 80 GLY A CA 1
ATOM 605 C C . GLY A 1 80 ? -8.708 -7.369 -2.688 1.00 95.69 80 GLY A C 1
ATOM 606 O O . GLY A 1 80 ? -9.202 -8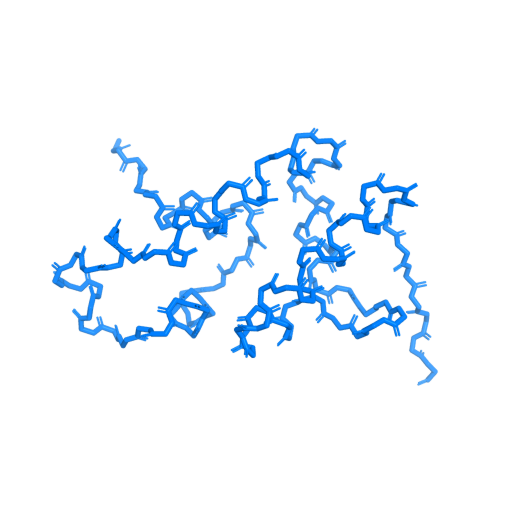.493 -2.616 1.00 95.69 80 GLY A O 1
ATOM 607 N N . ARG A 1 81 ? -7.697 -6.971 -1.900 1.00 95.31 81 ARG A N 1
ATOM 608 C CA . ARG A 1 81 ? -6.973 -7.787 -0.909 1.00 95.31 81 ARG A CA 1
ATOM 609 C C . ARG A 1 81 ? -6.350 -9.062 -1.481 1.00 95.31 81 ARG A C 1
ATOM 611 O O . ARG A 1 81 ? -6.123 -10.034 -0.760 1.00 95.31 81 ARG A O 1
ATOM 618 N N . ASP A 1 82 ? -6.020 -9.037 -2.767 1.00 96.31 82 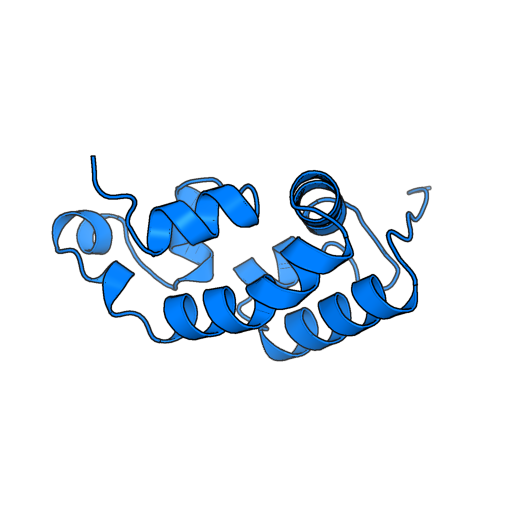ASP A N 1
ATOM 619 C CA . ASP A 1 82 ? -5.251 -10.076 -3.441 1.00 96.31 82 ASP A CA 1
ATOM 620 C C . ASP A 1 82 ? -3.751 -9.804 -3.264 1.00 96.31 82 ASP A C 1
ATOM 622 O O . ASP A 1 82 ? -3.041 -9.340 -4.161 1.00 96.31 82 ASP A O 1
ATOM 626 N N . PHE A 1 83 ? -3.269 -10.042 -2.042 1.00 95.69 83 PHE A N 1
ATOM 627 C CA . PHE A 1 83 ? -1.871 -9.794 -1.689 1.00 95.69 83 PHE A CA 1
ATOM 628 C C . PHE A 1 83 ? -0.896 -10.729 -2.413 1.00 95.69 83 PHE A C 1
ATOM 630 O O . PHE A 1 83 ? 0.246 -10.336 -2.629 1.00 95.69 83 PHE A O 1
ATOM 637 N N . GLY A 1 84 ? -1.346 -11.919 -2.826 1.00 95.44 84 GLY A N 1
ATOM 638 C CA . GLY A 1 84 ? -0.534 -12.842 -3.622 1.00 95.44 84 GLY A CA 1
ATOM 639 C C . GLY A 1 84 ? -0.273 -12.284 -5.020 1.00 95.44 84 GLY A C 1
ATOM 640 O O . GLY A 1 84 ? 0.878 -12.144 -5.425 1.00 95.44 84 GLY A O 1
ATOM 641 N N . ALA A 1 85 ? -1.324 -11.850 -5.723 1.00 95.31 85 ALA A N 1
ATOM 642 C CA . ALA A 1 85 ? -1.149 -11.200 -7.020 1.00 95.31 85 ALA A CA 1
ATOM 643 C C . ALA A 1 85 ? -0.363 -9.881 -6.911 1.00 95.31 85 ALA A C 1
ATOM 645 O O . ALA A 1 85 ? 0.372 -9.510 -7.829 1.00 95.31 85 ALA A O 1
ATOM 646 N N . PHE A 1 86 ? -0.506 -9.155 -5.796 1.00 96.38 86 PHE A N 1
ATOM 647 C CA . PHE A 1 86 ? 0.278 -7.949 -5.539 1.00 96.38 86 PHE A CA 1
ATOM 648 C C . PHE A 1 86 ? 1.776 -8.247 -5.369 1.00 96.38 86 PHE A C 1
ATOM 650 O O . PHE A 1 86 ? 2.602 -7.528 -5.932 1.00 96.38 86 PHE A O 1
ATOM 657 N N . GLU A 1 87 ? 2.131 -9.310 -4.646 1.00 96.00 87 GLU A N 1
ATOM 658 C CA . GLU A 1 87 ? 3.513 -9.781 -4.499 1.00 96.00 87 GLU A CA 1
ATOM 659 C C . GLU A 1 87 ? 4.121 -10.181 -5.855 1.00 96.00 87 GLU A C 1
ATOM 661 O O . GLU A 1 87 ? 5.210 -9.718 -6.202 1.00 96.00 87 GLU A O 1
ATOM 666 N N . ASP A 1 88 ? 3.384 -10.918 -6.690 1.00 94.88 88 ASP A N 1
ATOM 667 C CA . ASP A 1 88 ? 3.817 -11.253 -8.056 1.00 94.88 88 ASP A CA 1
ATOM 668 C C . ASP A 1 88 ? 4.052 -9.994 -8.917 1.00 94.88 88 ASP A C 1
ATOM 670 O O . ASP A 1 88 ? 4.996 -9.901 -9.721 1.00 94.88 88 ASP A O 1
ATOM 674 N N . ALA A 1 89 ? 3.196 -8.984 -8.748 1.00 94.00 89 ALA A N 1
ATOM 675 C CA . ALA A 1 89 ? 3.330 -7.707 -9.431 1.00 94.00 89 ALA A CA 1
ATOM 676 C C . ALA A 1 89 ? 4.570 -6.929 -8.944 1.00 94.00 89 ALA A C 1
ATOM 678 O O . ALA A 1 89 ? 5.269 -6.332 -9.772 1.00 94.00 89 ALA A O 1
ATOM 679 N N . LEU A 1 90 ? 4.885 -6.968 -7.643 1.00 94.50 90 LEU A N 1
ATOM 680 C CA . LEU A 1 90 ? 6.115 -6.397 -7.079 1.00 94.50 90 LEU A CA 1
ATOM 681 C C . LEU A 1 90 ? 7.363 -7.096 -7.622 1.00 94.50 90 LEU A C 1
ATOM 683 O O . LEU A 1 90 ? 8.280 -6.415 -8.080 1.00 94.50 90 LEU A O 1
ATOM 687 N N . ALA A 1 91 ? 7.373 -8.429 -7.673 1.00 93.50 91 ALA A N 1
ATOM 688 C CA . ALA A 1 91 ? 8.481 -9.186 -8.253 1.00 93.50 91 ALA A CA 1
ATOM 689 C C . ALA A 1 91 ? 8.722 -8.786 -9.721 1.00 93.50 91 ALA A C 1
ATOM 691 O O . ALA A 1 91 ? 9.859 -8.610 -10.171 1.00 93.50 91 ALA A O 1
ATOM 692 N N . THR A 1 92 ? 7.641 -8.550 -10.471 1.00 92.56 92 THR A N 1
ATOM 693 C CA . THR A 1 92 ? 7.725 -8.037 -11.845 1.00 92.56 92 THR A CA 1
ATOM 694 C C . THR A 1 92 ? 8.310 -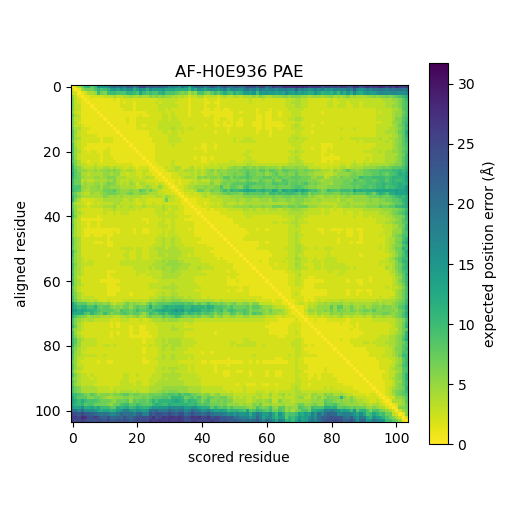6.622 -11.900 1.00 92.56 92 THR A C 1
ATOM 696 O O . THR A 1 92 ? 9.143 -6.347 -12.768 1.00 92.56 92 THR A O 1
ATOM 699 N N . LEU A 1 93 ? 7.905 -5.729 -10.989 1.00 92.88 93 LEU A N 1
ATOM 700 C CA . LEU A 1 93 ? 8.459 -4.376 -10.871 1.00 92.88 93 LEU A CA 1
ATOM 701 C C . LEU A 1 93 ? 9.962 -4.411 -10.570 1.00 92.88 93 LEU A C 1
ATOM 703 O O . LEU A 1 93 ? 10.717 -3.683 -11.206 1.00 92.88 93 LEU A O 1
ATOM 707 N N . GLN A 1 94 ? 10.408 -5.256 -9.643 1.00 91.06 94 GLN A N 1
ATOM 708 C CA . GLN A 1 94 ? 11.826 -5.386 -9.294 1.00 91.06 94 GLN A CA 1
ATOM 709 C C . GLN A 1 94 ? 12.647 -5.927 -10.471 1.00 91.06 94 GLN A C 1
ATOM 711 O O . GLN A 1 94 ? 13.723 -5.417 -10.772 1.00 91.06 94 GLN A O 1
ATOM 716 N N . ALA A 1 95 ? 12.113 -6.916 -11.193 1.00 91.06 95 ALA A N 1
ATOM 717 C CA . ALA A 1 95 ? 12.805 -7.529 -12.323 1.00 91.06 95 ALA A CA 1
ATOM 718 C C . ALA A 1 95 ? 12.872 -6.634 -13.575 1.00 91.06 95 ALA A C 1
ATOM 720 O O . ALA A 1 95 ? 13.813 -6.751 -14.361 1.00 91.06 95 ALA A O 1
ATOM 721 N N . ARG A 1 96 ? 11.858 -5.792 -13.821 1.00 88.38 96 ARG A N 1
ATOM 722 C CA . ARG A 1 96 ? 11.697 -5.067 -15.102 1.00 88.38 96 ARG A CA 1
ATOM 723 C C . ARG A 1 96 ? 11.627 -3.547 -14.976 1.00 88.38 96 ARG A C 1
ATOM 725 O O . ARG A 1 96 ? 11.679 -2.859 -15.994 1.00 88.38 96 ARG A O 1
ATOM 732 N N . GLY A 1 97 ? 11.496 -3.017 -13.767 1.00 86.31 97 GLY A N 1
ATOM 733 C CA . GLY A 1 97 ? 11.166 -1.617 -13.533 1.00 86.31 97 GLY A CA 1
ATOM 734 C C . GLY A 1 97 ? 9.728 -1.266 -13.934 1.00 86.31 97 GLY A C 1
ATOM 735 O O . GLY A 1 97 ? 8.874 -2.125 -14.165 1.00 86.31 97 GLY A O 1
ATOM 736 N N . LEU A 1 98 ? 9.440 0.036 -13.994 1.00 84.69 98 LEU A N 1
ATOM 737 C CA . LEU A 1 98 ? 8.110 0.551 -14.318 1.00 84.69 98 LEU A CA 1
ATOM 738 C C . LEU A 1 98 ? 7.768 0.322 -15.800 1.00 84.69 98 LEU A C 1
ATOM 740 O O . LEU A 1 98 ? 8.306 0.993 -16.680 1.00 84.69 98 LEU A O 1
ATOM 744 N N . VAL A 1 99 ? 6.805 -0.563 -16.066 1.00 81.94 99 VAL A N 1
ATOM 745 C CA . VAL A 1 99 ? 6.235 -0.788 -17.404 1.00 81.94 99 VAL A CA 1
ATOM 746 C C . VAL A 1 99 ? 4.900 -0.055 -17.521 1.00 81.94 99 VAL A C 1
ATOM 748 O O . VAL A 1 99 ? 3.978 -0.311 -16.752 1.00 81.94 99 VAL A O 1
ATOM 751 N N . ILE A 1 100 ? 4.789 0.848 -18.497 1.00 77.19 100 ILE A N 1
ATOM 752 C CA . ILE A 1 100 ? 3.589 1.664 -18.728 1.00 77.19 100 ILE A CA 1
ATOM 753 C C . ILE A 1 100 ? 2.901 1.177 -19.998 1.00 77.19 100 ILE A C 1
ATOM 755 O O . ILE A 1 100 ? 3.526 1.146 -21.061 1.00 77.19 100 ILE A O 1
ATOM 759 N N . ARG A 1 101 ? 1.608 0.847 -19.918 1.00 71.19 101 ARG A N 1
ATOM 760 C CA . ARG A 1 101 ? 0.784 0.674 -21.118 1.00 71.19 101 ARG A CA 1
ATOM 761 C C . ARG A 1 101 ? 0.131 2.009 -21.471 1.00 71.19 101 ARG A C 1
ATOM 763 O O . ARG A 1 101 ? -0.404 2.688 -20.597 1.00 71.19 101 ARG A O 1
ATOM 770 N N . ARG A 1 102 ? 0.161 2.394 -22.748 1.00 63.97 102 ARG A N 1
ATOM 771 C CA . ARG A 1 102 ? -0.716 3.463 -23.239 1.00 63.97 102 ARG A CA 1
ATOM 772 C C . ARG A 1 102 ? -2.133 2.886 -23.245 1.00 63.97 102 ARG A C 1
ATOM 774 O O . ARG A 1 102 ? -2.332 1.820 -23.820 1.00 63.97 102 ARG A O 1
ATOM 781 N N . ALA A 1 103 ? -3.059 3.517 -22.530 1.00 58.50 103 ALA A N 1
ATOM 782 C CA . ALA A 1 103 ? -4.474 3.246 -22.742 1.00 58.50 103 ALA A CA 1
ATOM 783 C C . ALA A 1 103 ? -4.822 3.779 -24.139 1.00 58.50 103 ALA A C 1
ATOM 785 O O . ALA A 1 103 ? -4.465 4.923 -24.440 1.00 58.50 103 ALA A O 1
ATOM 786 N N . ASP A 1 104 ? -5.401 2.924 -24.980 1.00 45.47 104 ASP A N 1
ATOM 787 C CA . ASP A 1 104 ? -6.022 3.333 -26.244 1.00 45.47 104 ASP A CA 1
ATOM 788 C C . ASP A 1 104 ? -7.314 4.118 -25.974 1.00 45.47 104 ASP A C 1
ATOM 790 O O . ASP A 1 104 ? -8.022 3.768 -24.997 1.00 45.47 104 ASP A O 1
#

Mean predicted aligned error: 4.17 Å